Protein AF-A0A5U9VUK9-F1 (afdb_monomer_lite)

InterPro domains:
  IPR006680 Amidohydrolase-related [PF04909] (17-155)
  IPR032466 Metal-dependent hydrolase [SSF51556] (19-174)

Foldseek 3Di:
DAEAEDAEAAADPVGDHHALVNVVVVCVVVVHQAYEYAHPLLDDQVCRLVRQLVRCVVPCRHYQYAREAQLPDPCRVVSVVSCVVSPHQAYEYEQVSSVHALLPRPRNLVSVVVRLVVLHAYEYEAADPNSRAPVSCLVVCVVRLSHAYENPCCNPPPHNVVLVVSVVVHVRYD

Structure (mmCIF, N/CA/C/O backbone):
data_AF-A0A5U9VUK9-F1
#
_entry.id   AF-A0A5U9VUK9-F1
#
loop_
_atom_site.group_PDB
_atom_site.id
_atom_site.type_symbol
_atom_site.label_atom_id
_atom_site.label_alt_id
_atom_site.label_comp_id
_atom_site.label_asym_id
_atom_site.label_entity_id
_atom_site.label_seq_id
_atom_site.pdbx_PDB_ins_code
_atom_site.Cartn_x
_atom_site.Cartn_y
_atom_site.Cartn_z
_atom_site.occupancy
_atom_site.B_iso_or_equiv
_atom_site.auth_seq_id
_atom_site.auth_comp_id
_atom_site.auth_asym_id
_atom_site.auth_atom_id
_atom_site.pdbx_PDB_model_num
ATOM 1 N N . MET A 1 1 ? -20.878 -5.177 9.180 1.00 88.81 1 MET A N 1
ATOM 2 C CA . MET A 1 1 ? -19.501 -4.654 9.164 1.00 88.81 1 MET A CA 1
ATOM 3 C C . MET A 1 1 ? -19.091 -4.456 7.719 1.00 88.81 1 MET A C 1
ATOM 5 O O . MET A 1 1 ? -18.990 -5.424 6.977 1.00 88.81 1 MET A O 1
ATOM 9 N N . VAL A 1 2 ? -18.906 -3.202 7.354 1.00 96.94 2 VAL A N 1
ATOM 10 C CA . VAL A 1 2 ? -18.436 -2.643 6.098 1.00 96.94 2 VAL A CA 1
ATOM 11 C C . VAL A 1 2 ? -17.018 -2.127 6.331 1.00 96.94 2 VAL A C 1
ATOM 13 O O . VAL A 1 2 ? -16.732 -1.439 7.315 1.00 96.94 2 VAL A O 1
ATOM 16 N N . ILE A 1 3 ? -16.116 -2.492 5.424 1.00 97.75 3 ILE A N 1
ATOM 17 C CA . ILE A 1 3 ? -14.745 -1.989 5.404 1.00 97.75 3 ILE A CA 1
ATOM 18 C C . ILE A 1 3 ? -14.538 -1.300 4.063 1.00 97.75 3 ILE A C 1
ATOM 20 O O . ILE A 1 3 ? -14.651 -1.952 3.026 1.00 97.75 3 ILE A O 1
ATOM 24 N N . ASP A 1 4 ? -14.228 -0.009 4.086 1.00 97.81 4 ASP A N 1
ATOM 25 C CA . ASP A 1 4 ? -13.770 0.700 2.894 1.00 97.81 4 ASP A CA 1
ATOM 26 C C . ASP A 1 4 ? -12.280 0.410 2.691 1.00 97.81 4 ASP A C 1
ATOM 28 O O . ASP A 1 4 ? -11.472 0.645 3.587 1.00 97.81 4 ASP A O 1
ATOM 32 N N . PHE A 1 5 ? -11.899 -0.162 1.552 1.00 97.25 5 PHE A N 1
ATOM 33 C CA . PHE A 1 5 ? -10.517 -0.584 1.320 1.00 97.25 5 PHE A CA 1
ATOM 34 C C . PHE A 1 5 ? -9.647 0.504 0.665 1.00 97.25 5 PHE A C 1
ATOM 36 O O . PHE A 1 5 ? -8.433 0.337 0.568 1.00 97.25 5 PHE A O 1
ATOM 43 N N . ASN A 1 6 ? -10.233 1.604 0.185 1.00 96.00 6 ASN A N 1
ATOM 44 C CA . ASN A 1 6 ? -9.503 2.575 -0.626 1.00 96.00 6 ASN A CA 1
ATOM 45 C C . ASN A 1 6 ? -9.774 4.013 -0.179 1.00 96.00 6 ASN A C 1
ATOM 47 O O . ASN A 1 6 ? -10.455 4.774 -0.865 1.00 96.00 6 ASN A O 1
ATOM 51 N N . VAL A 1 7 ? -9.199 4.388 0.965 1.00 97.19 7 VAL A N 1
ATOM 52 C CA . VAL A 1 7 ? -9.309 5.741 1.514 1.00 97.19 7 VAL A CA 1
ATOM 53 C C . VAL A 1 7 ? -7.946 6.425 1.522 1.00 97.19 7 VAL A C 1
ATOM 55 O O . VAL A 1 7 ? -6.959 5.886 2.021 1.00 97.19 7 VAL A O 1
ATOM 58 N N . THR A 1 8 ? -7.891 7.650 1.003 1.00 96.00 8 THR A N 1
ATOM 59 C CA . THR A 1 8 ? -6.668 8.460 1.001 1.00 96.00 8 THR A CA 1
ATOM 60 C C . THR A 1 8 ? -6.701 9.510 2.109 1.00 96.00 8 THR A C 1
ATOM 62 O O . THR A 1 8 ? -7.644 10.296 2.201 1.00 96.00 8 THR A O 1
ATOM 65 N N . ILE A 1 9 ? -5.649 9.541 2.927 1.00 96.31 9 ILE A N 1
ATOM 66 C CA . ILE A 1 9 ? -5.411 10.535 3.982 1.00 96.31 9 ILE A CA 1
ATOM 67 C C . ILE A 1 9 ? -4.140 11.323 3.667 1.00 96.31 9 ILE A C 1
ATOM 69 O O . ILE A 1 9 ? -3.162 10.745 3.207 1.00 96.31 9 ILE A O 1
ATOM 73 N N . GLY A 1 10 ? -4.119 12.626 3.934 1.00 95.06 10 GLY A N 1
ATOM 74 C CA . GLY A 1 10 ? -2.902 13.423 3.814 1.00 95.06 10 GLY A CA 1
ATOM 75 C C . GLY A 1 10 ? -3.057 14.714 3.036 1.00 95.06 10 GLY A C 1
ATOM 76 O O . GLY A 1 10 ? -4.135 15.311 2.967 1.00 95.06 10 GLY A O 1
ATOM 77 N N . HIS A 1 11 ? -1.923 15.185 2.529 1.00 92.06 11 HIS A N 1
ATOM 78 C CA . HIS A 1 11 ? -1.798 16.465 1.849 1.00 92.06 11 HIS A CA 1
ATOM 79 C C . HIS A 1 11 ? -1.787 16.262 0.340 1.00 92.06 11 HIS A C 1
ATOM 81 O O . HIS A 1 11 ? -1.104 15.379 -0.172 1.00 92.06 11 HIS A O 1
ATOM 87 N N . PHE A 1 12 ? -2.536 17.100 -0.363 1.00 91.88 12 PHE A N 1
ATOM 88 C CA . PHE A 1 12 ? -2.643 17.062 -1.811 1.00 91.88 12 PHE A CA 1
ATOM 89 C C . PHE A 1 12 ? -1.968 18.298 -2.430 1.00 91.88 12 PHE A C 1
ATOM 91 O O . PHE A 1 12 ? -1.968 19.363 -1.796 1.00 91.88 12 PHE A O 1
ATOM 98 N N . PRO A 1 13 ? -1.421 18.199 -3.657 1.00 87.88 13 PRO A N 1
ATOM 99 C CA . PRO A 1 13 ? -0.724 19.298 -4.324 1.00 87.88 13 PRO A CA 1
ATOM 100 C C . PRO A 1 13 ? -1.589 20.551 -4.495 1.00 87.88 13 PRO A C 1
ATOM 102 O O . PRO A 1 13 ? -1.076 21.665 -4.470 1.00 87.88 13 PRO A O 1
ATOM 105 N N . GLU A 1 14 ? -2.910 20.390 -4.588 1.00 90.94 14 GLU A N 1
ATOM 106 C CA . GLU A 1 14 ? -3.874 21.486 -4.734 1.00 90.94 14 GLU A CA 1
ATOM 107 C C . GLU A 1 14 ? -4.161 22.211 -3.402 1.00 90.94 14 GLU A C 1
ATOM 109 O O . GLU A 1 14 ? -5.060 23.045 -3.316 1.00 90.94 14 GLU A O 1
ATOM 114 N N . GLY A 1 15 ? -3.428 21.881 -2.333 1.00 89.06 15 GLY A N 1
ATOM 115 C CA . GLY A 1 15 ? -3.540 22.503 -1.012 1.00 89.06 15 GLY A CA 1
ATOM 116 C C . GLY A 1 15 ? -4.602 21.882 -0.103 1.00 89.06 15 GLY A C 1
ATOM 117 O O . GLY A 1 15 ? -4.708 22.262 1.066 1.00 89.06 15 GLY A O 1
ATOM 118 N N . LYS A 1 16 ? -5.367 20.899 -0.595 1.00 92.44 16 LYS A N 1
ATOM 119 C CA . LYS A 1 16 ? -6.321 20.143 0.222 1.00 92.44 16 LYS A CA 1
ATOM 120 C C . LYS A 1 16 ? -5.570 19.298 1.254 1.00 92.44 16 LYS A C 1
ATOM 122 O O . LYS A 1 16 ? -4.585 18.637 0.935 1.00 92.44 16 LYS A O 1
ATOM 127 N N . LYS A 1 17 ? -6.061 19.292 2.492 1.00 94.19 17 LYS A N 1
ATOM 128 C CA . LYS A 1 17 ? -5.550 18.456 3.583 1.00 94.19 17 LYS A CA 1
ATOM 129 C C . LYS A 1 17 ? -6.704 17.659 4.168 1.00 94.19 17 LYS A C 1
ATOM 131 O O . LYS A 1 17 ? -7.750 18.235 4.449 1.00 94.19 17 LYS A O 1
ATOM 136 N N . ILE A 1 18 ? -6.516 16.354 4.304 1.00 95.62 18 ILE A N 1
ATOM 137 C CA . ILE A 1 18 ? -7.492 15.437 4.893 1.00 95.62 18 ILE A CA 1
ATOM 138 C C . ILE A 1 18 ? -6.805 14.742 6.061 1.00 95.62 18 ILE A C 1
ATOM 140 O O . ILE A 1 18 ? -5.810 14.046 5.851 1.00 95.62 18 ILE A O 1
ATOM 144 N N . GLY A 1 19 ? -7.331 14.933 7.270 1.00 96.12 19 GLY A N 1
ATOM 145 C CA . GLY A 1 19 ? -6.867 14.245 8.473 1.00 96.12 19 GLY A CA 1
ATOM 146 C C . GLY A 1 19 ? -7.775 13.085 8.875 1.00 96.12 19 GLY A C 1
ATOM 147 O O . GLY A 1 19 ? -8.842 12.854 8.298 1.00 96.12 19 GLY A O 1
ATOM 148 N N . HIS A 1 20 ? -7.375 12.361 9.919 1.00 96.38 20 HIS A N 1
ATOM 149 C CA . HIS A 1 20 ? -8.145 11.226 10.434 1.00 96.38 20 HIS A CA 1
ATOM 150 C C . HIS A 1 20 ? -9.556 11.619 10.905 1.00 96.38 20 HIS A C 1
ATOM 152 O O . HIS A 1 20 ? -10.494 10.844 10.734 1.00 96.38 20 HIS A O 1
ATOM 158 N N . GLU A 1 21 ? -9.740 12.819 11.467 1.00 97.19 21 GLU A N 1
ATOM 159 C CA . GLU A 1 21 ? -11.061 13.295 11.897 1.00 97.19 21 GLU A CA 1
ATOM 160 C C . GLU A 1 21 ? -12.032 13.481 10.726 1.00 97.19 21 GLU A C 1
ATOM 162 O O . GLU A 1 21 ? -13.220 13.185 10.865 1.00 97.19 21 GLU A O 1
ATOM 167 N N . ASP A 1 22 ? -11.544 13.952 9.576 1.00 97.00 22 ASP A N 1
ATOM 168 C CA . ASP A 1 22 ? -12.364 14.138 8.377 1.00 97.00 22 ASP A CA 1
ATOM 169 C C . ASP A 1 22 ? -12.853 12.787 7.850 1.00 97.00 22 ASP A C 1
ATOM 171 O O . ASP A 1 22 ? -14.038 12.617 7.556 1.00 97.00 22 ASP A O 1
ATOM 175 N N . ILE A 1 23 ? -11.952 11.802 7.815 1.00 97.50 23 ILE A N 1
ATOM 176 C CA . ILE A 1 23 ? -12.258 10.429 7.404 1.00 97.50 23 ILE A CA 1
ATOM 177 C C . ILE A 1 23 ? -13.278 9.799 8.351 1.00 97.50 23 ILE A C 1
ATOM 179 O O . ILE A 1 23 ? -14.285 9.269 7.888 1.00 97.50 23 ILE A O 1
ATOM 183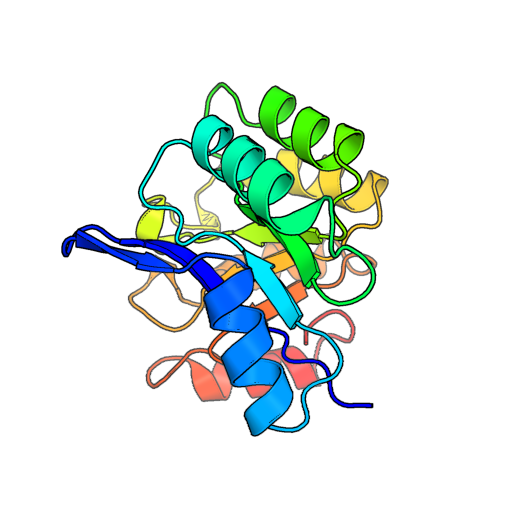 N N . LEU A 1 24 ? -13.079 9.907 9.667 1.00 98.06 24 LEU A N 1
ATOM 184 C CA . LEU A 1 24 ? -14.003 9.338 10.653 1.00 98.06 24 LEU A CA 1
ATOM 185 C C . LEU A 1 24 ? -15.405 9.954 10.553 1.00 98.06 24 LEU A C 1
ATOM 187 O O . LEU A 1 24 ? -16.389 9.221 10.589 1.00 98.06 24 LEU A O 1
ATOM 191 N N . LYS A 1 25 ? -15.513 11.274 10.343 1.00 98.06 25 LYS A N 1
ATOM 192 C CA . LYS A 1 25 ? -16.809 11.944 10.129 1.00 98.06 25 LYS A CA 1
ATOM 193 C C . LYS A 1 25 ? -17.533 11.416 8.888 1.00 98.06 25 LYS A C 1
ATOM 195 O O . LYS A 1 25 ? -18.754 11.268 8.916 1.00 98.06 25 LYS A O 1
ATOM 200 N N . ILE A 1 26 ? -16.808 11.157 7.798 1.00 97.25 26 ILE A N 1
ATOM 201 C CA . ILE A 1 26 ? -17.381 10.578 6.574 1.00 97.25 26 ILE A CA 1
ATOM 202 C C . ILE A 1 26 ? -17.805 9.128 6.827 1.00 97.25 26 ILE A C 1
ATOM 204 O O . ILE A 1 26 ? -18.930 8.763 6.491 1.00 97.25 26 ILE A O 1
ATOM 208 N N . MET A 1 27 ? -16.948 8.333 7.472 1.00 98.06 27 MET A N 1
ATOM 209 C CA . MET A 1 27 ? -17.235 6.944 7.830 1.00 98.06 27 MET A CA 1
ATOM 210 C C . MET A 1 27 ? -18.498 6.823 8.689 1.00 98.06 27 MET A C 1
ATOM 212 O O . MET A 1 27 ? -19.359 6.003 8.386 1.00 98.06 27 MET A O 1
ATOM 216 N N . ASP A 1 28 ? -18.646 7.667 9.714 1.00 98.19 28 ASP A N 1
ATOM 217 C CA . ASP A 1 28 ? -19.815 7.665 10.603 1.00 98.19 28 ASP A CA 1
ATOM 218 C C . ASP A 1 28 ? -21.109 7.984 9.844 1.00 98.19 28 ASP A C 1
ATOM 220 O O . ASP A 1 28 ? -22.133 7.336 10.056 1.00 98.19 28 ASP A O 1
ATOM 224 N N . ARG A 1 29 ? -21.064 8.946 8.914 1.00 98.06 29 ARG A N 1
ATOM 225 C CA . ARG A 1 29 ? -22.218 9.305 8.070 1.00 98.06 29 ARG A CA 1
ATOM 226 C C . ARG A 1 29 ? -22.581 8.214 7.065 1.00 98.06 29 ARG A C 1
ATOM 228 O O . ARG A 1 29 ? -23.753 8.069 6.737 1.00 98.06 29 ARG A O 1
ATOM 235 N N . ALA A 1 30 ? -21.587 7.485 6.563 1.00 97.62 30 ALA A N 1
ATOM 236 C CA . ALA A 1 30 ? -21.759 6.438 5.561 1.00 97.62 30 ALA A CA 1
ATOM 237 C C . ALA A 1 30 ? -22.025 5.044 6.164 1.00 97.62 30 ALA A C 1
ATOM 239 O O . ALA A 1 30 ? -22.281 4.104 5.416 1.00 97.62 30 ALA A O 1
ATOM 240 N N . GLY A 1 31 ? -21.956 4.890 7.492 1.00 97.56 31 GLY A N 1
ATOM 241 C CA . GLY A 1 31 ? -22.089 3.588 8.152 1.00 97.56 31 GLY A CA 1
ATOM 242 C C . GLY A 1 31 ? -20.900 2.651 7.901 1.00 97.56 31 GLY A C 1
ATOM 243 O O . GLY A 1 31 ? -21.084 1.442 7.802 1.00 97.56 31 GLY A O 1
ATOM 244 N N . ILE A 1 32 ? -19.688 3.200 7.766 1.00 98.44 32 ILE A N 1
ATOM 245 C CA . ILE A 1 32 ? -18.446 2.445 7.546 1.00 98.44 32 ILE A CA 1
ATOM 246 C C . ILE A 1 32 ? -17.744 2.231 8.891 1.00 98.44 32 ILE A C 1
ATOM 248 O O . ILE A 1 32 ? -17.326 3.183 9.560 1.00 98.44 32 ILE A O 1
ATOM 252 N N . GLU A 1 33 ? -17.561 0.977 9.303 1.00 98.44 33 GLU A N 1
ATOM 253 C CA . GLU A 1 33 ? -16.910 0.687 10.582 1.00 98.44 33 GLU A CA 1
ATOM 254 C C . GLU A 1 33 ? -15.389 0.842 10.513 1.00 98.44 33 GLU A C 1
ATOM 256 O O . GLU A 1 33 ? -14.791 1.372 11.457 1.00 98.44 33 GLU A O 1
ATOM 261 N N . LYS A 1 34 ? -14.761 0.406 9.410 1.00 98.56 34 LYS A N 1
ATOM 262 C CA . LYS A 1 34 ? -13.303 0.486 9.225 1.00 98.56 34 LYS A CA 1
ATOM 263 C C . LYS A 1 34 ? -12.907 0.964 7.836 1.00 98.56 34 LYS A C 1
ATOM 265 O O . LYS A 1 34 ? -13.613 0.708 6.869 1.00 98.56 34 LYS A O 1
ATOM 270 N N . ALA A 1 35 ? -11.746 1.595 7.744 1.00 98.50 35 ALA A N 1
ATOM 271 C CA . ALA A 1 35 ? -11.158 2.021 6.485 1.00 98.50 35 ALA A CA 1
ATOM 272 C C . ALA A 1 35 ? -9.698 1.574 6.390 1.00 98.50 35 ALA A C 1
ATOM 274 O O . ALA A 1 35 ? -8.931 1.758 7.336 1.00 98.50 35 ALA A O 1
ATOM 275 N N . VAL A 1 36 ? -9.303 1.015 5.250 1.00 98.50 36 VAL A N 1
ATOM 276 C CA . VAL A 1 36 ? -7.897 0.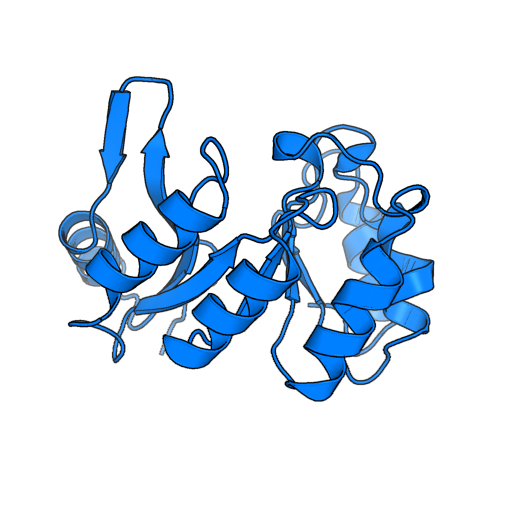891 4.870 1.00 98.50 36 VAL A CA 1
ATOM 277 C C . VAL A 1 36 ? -7.454 2.230 4.309 1.00 98.50 36 VAL A C 1
ATOM 279 O O . VAL A 1 36 ? -8.032 2.736 3.348 1.00 98.50 36 VAL A O 1
ATOM 282 N N . VAL A 1 37 ? -6.450 2.811 4.957 1.00 98.25 37 VAL A N 1
ATOM 283 C CA . VAL A 1 37 ? -5.971 4.159 4.664 1.00 98.25 37 VAL A CA 1
ATOM 284 C C . VAL A 1 37 ? -4.536 4.121 4.173 1.00 98.25 37 VAL A C 1
ATOM 286 O O . VAL A 1 37 ? -3.678 3.473 4.774 1.00 98.25 37 VAL A O 1
ATOM 289 N N . SER A 1 38 ? -4.269 4.851 3.101 1.00 97.75 38 SER A N 1
ATOM 290 C CA . SER A 1 38 ? -2.921 5.135 2.620 1.00 97.75 38 SER A CA 1
ATOM 291 C C . SER A 1 38 ? -2.790 6.616 2.313 1.00 97.75 38 SER A C 1
ATOM 293 O O . SER A 1 38 ? -3.782 7.341 2.214 1.00 97.75 38 SER A O 1
ATOM 295 N N . THR A 1 39 ? -1.563 7.074 2.142 1.00 96.75 39 THR A N 1
ATOM 296 C CA . THR A 1 39 ? -1.311 8.445 1.713 1.00 96.75 39 THR A CA 1
ATOM 297 C C . THR A 1 39 ? -1.288 8.557 0.185 1.00 96.75 39 THR A C 1
ATOM 299 O O . THR A 1 39 ? -1.320 7.517 -0.488 1.00 96.75 39 THR A O 1
ATOM 302 N N . PRO A 1 40 ? -1.319 9.773 -0.398 1.00 92.44 40 PRO A N 1
ATOM 303 C CA . PRO A 1 40 ? -1.438 9.910 -1.845 1.00 92.44 40 PRO A CA 1
ATOM 304 C C . PRO A 1 40 ? -0.138 9.609 -2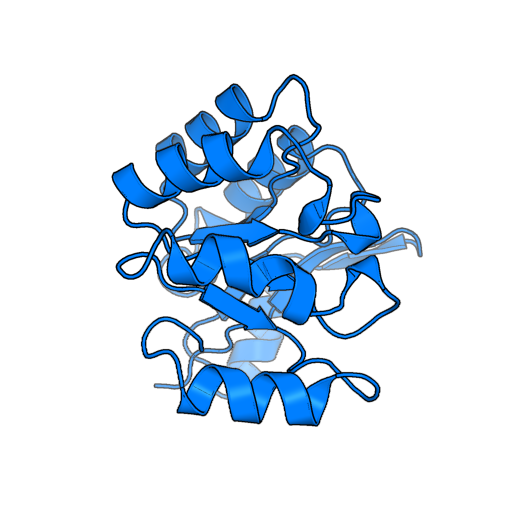.606 1.00 92.44 40 PRO A C 1
ATOM 306 O O . PRO A 1 40 ? -0.199 9.338 -3.804 1.00 92.44 40 PRO A O 1
ATOM 309 N N . GLY A 1 41 ? 1.022 9.613 -1.939 1.00 90.62 41 GLY A N 1
ATOM 310 C CA . GLY A 1 41 ? 2.290 9.257 -2.581 1.00 90.62 41 GLY A CA 1
ATOM 311 C C . GLY A 1 41 ? 2.905 10.365 -3.422 1.00 90.62 41 GLY A C 1
ATOM 312 O O . GLY A 1 41 ? 3.564 10.083 -4.420 1.00 90.62 41 GLY A O 1
ATOM 313 N N . PHE A 1 42 ? 2.648 11.620 -3.056 1.00 88.75 42 PHE A N 1
ATOM 314 C CA . PHE A 1 42 ? 3.209 12.782 -3.751 1.00 88.75 42 PHE A CA 1
ATOM 315 C C . PHE A 1 42 ? 4.506 13.276 -3.113 1.00 88.75 42 PHE A C 1
ATOM 317 O O . PHE A 1 42 ? 5.271 13.994 -3.757 1.00 88.75 42 PHE A O 1
ATOM 324 N N . TYR A 1 43 ? 4.750 12.901 -1.860 1.00 88.69 43 TYR A N 1
ATOM 325 C CA . TYR A 1 43 ? 5.953 13.257 -1.123 1.00 88.69 43 TYR A CA 1
ATOM 326 C C . TYR A 1 43 ? 6.876 12.052 -0.990 1.00 88.69 43 TYR A C 1
ATOM 328 O O . TYR A 1 43 ? 6.638 10.980 -1.547 1.00 88.69 43 TYR A O 1
ATOM 336 N N . SER A 1 44 ? 7.978 12.233 -0.272 1.00 88.56 44 SER A N 1
ATOM 337 C CA . SER A 1 44 ? 8.894 11.129 -0.048 1.00 88.56 44 SER A CA 1
ATOM 338 C C . SER A 1 44 ? 8.253 10.060 0.846 1.00 88.56 44 SER A C 1
ATOM 340 O O . SER A 1 44 ? 7.614 10.367 1.850 1.00 88.56 44 SER A O 1
ATOM 342 N N . ASP A 1 45 ? 8.472 8.786 0.521 1.00 86.56 45 ASP A N 1
ATOM 343 C CA . ASP A 1 45 ? 7.891 7.646 1.241 1.00 86.56 45 ASP A CA 1
ATOM 344 C C . ASP A 1 45 ? 8.064 7.715 2.769 1.00 86.56 45 ASP A C 1
ATOM 346 O O . ASP A 1 45 ? 7.195 7.281 3.516 1.00 86.56 45 ASP A O 1
ATOM 350 N N . HIS A 1 46 ? 9.201 8.229 3.250 1.00 91.44 46 HIS A N 1
ATOM 351 C CA . HIS A 1 46 ? 9.489 8.290 4.681 1.00 91.44 46 HIS A CA 1
ATOM 352 C C . HIS A 1 46 ? 8.612 9.328 5.396 1.00 91.44 46 HIS A C 1
ATOM 354 O O . HIS A 1 46 ? 8.104 9.046 6.480 1.00 91.44 46 HIS A O 1
ATOM 360 N N . GLU A 1 47 ? 8.383 10.489 4.773 1.00 93.69 47 GLU A N 1
ATOM 361 C CA . GLU A 1 47 ? 7.455 11.511 5.270 1.00 93.69 47 GLU A CA 1
ATOM 362 C C . GLU A 1 47 ? 6.018 10.989 5.243 1.00 93.69 47 GLU A C 1
ATOM 364 O O . GLU A 1 47 ? 5.274 11.160 6.206 1.00 93.69 47 GLU A O 1
ATOM 369 N N . GLU A 1 48 ? 5.651 10.298 4.164 1.00 95.19 48 GLU A N 1
ATOM 370 C CA . GLU A 1 48 ? 4.332 9.699 3.964 1.00 95.19 48 GLU A CA 1
ATOM 371 C C . GLU A 1 48 ? 4.030 8.609 5.014 1.00 95.19 48 GLU A C 1
ATOM 373 O O . GLU A 1 48 ? 2.963 8.599 5.635 1.00 95.19 48 GLU A O 1
ATOM 378 N N . VAL A 1 49 ? 4.984 7.708 5.276 1.00 96.94 49 VAL A N 1
ATOM 379 C CA . VAL A 1 49 ? 4.854 6.641 6.284 1.00 96.94 49 VAL A CA 1
ATOM 380 C C . VAL A 1 49 ? 4.768 7.215 7.700 1.00 96.94 49 VAL A C 1
ATOM 382 O O . VAL A 1 49 ? 3.902 6.793 8.474 1.00 96.94 49 VAL A O 1
ATOM 385 N N . ASP A 1 50 ? 5.620 8.184 8.044 1.00 97.06 50 ASP A N 1
ATOM 386 C CA . ASP A 1 50 ? 5.615 8.813 9.369 1.00 97.06 50 ASP A CA 1
ATOM 387 C C . ASP A 1 50 ? 4.315 9.595 9.602 1.00 97.06 50 ASP A C 1
ATOM 389 O O . ASP A 1 50 ? 3.691 9.469 10.661 1.00 97.06 50 ASP A O 1
ATOM 393 N N . PHE A 1 51 ? 3.864 10.351 8.598 1.00 97.31 51 PHE A N 1
ATOM 394 C CA . PHE A 1 51 ? 2.588 11.059 8.630 1.00 97.31 51 PHE A CA 1
ATOM 395 C C . PHE A 1 51 ? 1.419 10.094 8.859 1.00 97.31 51 PHE A C 1
ATOM 397 O O . PHE A 1 51 ? 0.627 10.286 9.786 1.00 97.31 51 PHE A O 1
ATOM 404 N N . LEU A 1 52 ? 1.341 9.014 8.074 1.00 98.00 52 LEU A N 1
ATOM 405 C CA . LEU A 1 52 ? 0.270 8.027 8.196 1.00 98.00 52 LEU A CA 1
ATOM 406 C C . LEU A 1 52 ? 0.232 7.397 9.589 1.00 98.00 52 LEU A C 1
ATOM 408 O O . LEU A 1 52 ? -0.844 7.189 10.153 1.00 98.00 52 LEU A O 1
ATOM 412 N N . TYR A 1 53 ? 1.397 7.107 10.169 1.00 98.25 53 TYR A N 1
ATOM 413 C CA . TYR A 1 53 ? 1.482 6.582 11.526 1.00 98.25 53 TYR A CA 1
ATOM 414 C C . TYR A 1 53 ? 0.940 7.581 12.550 1.00 98.25 53 TYR A C 1
ATOM 416 O O . TYR A 1 53 ? 0.138 7.211 13.411 1.00 98.25 53 TYR A O 1
ATOM 424 N N . LEU A 1 54 ? 1.331 8.854 12.455 1.00 97.81 54 LEU A N 1
ATOM 425 C CA . LEU A 1 54 ? 0.858 9.891 13.371 1.00 97.81 54 LEU A CA 1
ATOM 426 C C . LEU A 1 54 ? -0.662 10.076 13.312 1.00 97.81 54 LEU A C 1
ATOM 428 O O . LEU A 1 54 ? -1.283 10.179 14.375 1.00 97.81 54 LEU A O 1
ATOM 432 N N . GLU A 1 55 ? -1.248 10.047 12.115 1.00 97.62 55 GLU A N 1
ATOM 433 C CA . GLU A 1 55 ? -2.692 10.192 11.914 1.00 97.62 55 GLU A CA 1
ATOM 434 C C . GLU A 1 55 ? -3.495 8.971 12.388 1.00 97.62 55 GLU A C 1
ATOM 436 O O . GLU A 1 55 ? -4.617 9.104 12.875 1.00 97.62 55 GLU A O 1
ATOM 441 N N . THR A 1 56 ? -2.933 7.765 12.285 1.00 98.06 56 THR A N 1
ATOM 442 C CA . THR A 1 56 ? -3.689 6.523 12.528 1.00 98.06 56 THR A CA 1
ATOM 443 C C . THR A 1 56 ? -3.458 5.901 13.901 1.00 98.06 56 THR A C 1
ATOM 445 O O . THR A 1 56 ? -4.347 5.212 14.404 1.00 98.06 56 THR A O 1
ATOM 448 N N . LYS A 1 57 ? -2.327 6.169 14.573 1.00 97.31 57 LYS A N 1
ATOM 449 C CA . LYS A 1 57 ? -1.923 5.474 15.818 1.00 97.31 57 LYS A CA 1
ATOM 450 C C . LYS A 1 57 ? -2.953 5.505 16.953 1.00 97.31 57 LYS A C 1
ATOM 452 O O . LYS A 1 57 ? -2.974 4.601 17.780 1.00 97.31 57 LYS A O 1
ATOM 457 N N . LYS A 1 58 ? -3.812 6.531 17.017 1.00 95.56 58 LYS A N 1
ATOM 458 C CA . LYS A 1 58 ? -4.861 6.665 18.051 1.00 95.56 58 LYS A CA 1
ATOM 459 C C . LYS A 1 58 ? -6.188 5.994 17.680 1.00 95.56 58 LYS A C 1
ATOM 461 O O . LYS A 1 58 ? -7.123 6.037 18.481 1.00 95.56 58 LYS A O 1
ATOM 466 N N . ARG A 1 59 ? -6.305 5.469 16.460 1.00 96.88 59 ARG A N 1
ATOM 467 C CA . ARG A 1 59 ? -7.552 4.979 15.860 1.00 96.88 59 ARG A CA 1
ATOM 468 C C . ARG A 1 59 ? -7.340 3.697 15.053 1.00 96.88 59 ARG A C 1
ATOM 470 O O . ARG A 1 59 ? -8.063 3.456 14.095 1.00 96.88 59 ARG A O 1
ATOM 477 N N . LEU A 1 60 ? -6.362 2.867 15.428 1.00 96.94 60 LEU A N 1
ATOM 478 C CA . LEU A 1 60 ? -6.055 1.598 14.743 1.00 96.94 60 LEU A CA 1
ATOM 479 C C . LEU A 1 60 ? -7.191 0.559 14.820 1.00 96.94 60 LEU A C 1
ATOM 481 O O . LEU A 1 60 ? -7.176 -0.445 14.110 1.00 96.94 60 LEU A O 1
ATOM 485 N N . ASP A 1 61 ? -8.183 0.789 15.678 1.00 97.19 61 ASP A N 1
ATOM 486 C CA . ASP A 1 61 ? -9.431 0.033 15.749 1.00 97.19 61 ASP A CA 1
ATOM 487 C C . ASP A 1 61 ? -10.337 0.268 14.525 1.00 97.19 61 ASP A C 1
ATOM 489 O O . ASP A 1 61 ? -11.049 -0.655 14.108 1.00 97.19 61 ASP A O 1
ATOM 493 N N . ARG A 1 62 ? -10.257 1.465 13.920 1.00 98.00 62 ARG A N 1
ATOM 494 C CA . ARG A 1 62 ? -11.063 1.895 12.762 1.00 98.00 62 ARG A CA 1
ATOM 495 C C . ARG A 1 62 ? -10.250 2.177 11.500 1.00 98.00 62 ARG A C 1
ATOM 497 O O . ARG A 1 62 ? -10.740 1.931 10.405 1.00 98.00 62 ARG A O 1
ATOM 504 N N . LEU A 1 63 ? -9.027 2.677 11.630 1.00 98.56 63 LEU A N 1
ATOM 505 C CA . LEU A 1 63 ? -8.142 3.038 10.525 1.00 98.56 63 LEU A CA 1
ATOM 506 C C . LEU A 1 63 ? -7.027 2.002 10.400 1.00 98.56 63 LEU A C 1
ATOM 508 O O . LEU A 1 63 ? -6.253 1.782 11.329 1.00 98.56 63 LEU A O 1
ATOM 512 N N . ILE A 1 64 ? -6.950 1.360 9.242 1.00 98.62 64 ILE A N 1
ATOM 513 C CA . ILE A 1 64 ? -6.029 0.267 8.945 1.00 98.62 64 ILE A CA 1
ATOM 514 C C . ILE A 1 64 ? -4.945 0.812 8.002 1.00 98.62 64 ILE A C 1
ATOM 516 O O . ILE A 1 64 ? -5.182 0.891 6.797 1.00 98.62 64 ILE A O 1
ATOM 520 N N . PRO A 1 65 ? -3.763 1.210 8.506 1.00 98.50 65 PRO A N 1
ATOM 521 C CA . PRO A 1 65 ? -2.755 1.855 7.674 1.00 98.50 65 PRO A CA 1
ATOM 522 C C . PRO A 1 65 ? -2.072 0.874 6.718 1.00 98.50 65 PRO A C 1
ATOM 524 O O . PRO A 1 65 ? -1.602 -0.200 7.124 1.00 98.50 65 PRO A O 1
ATOM 527 N N . PHE A 1 66 ? -2.001 1.279 5.451 1.00 98.62 66 PHE A N 1
ATOM 528 C CA . PHE A 1 66 ? -1.190 0.685 4.394 1.00 98.62 66 PHE A CA 1
ATOM 529 C C . PHE A 1 66 ? -0.118 1.694 3.983 1.00 98.62 66 PHE A C 1
ATOM 531 O O . PHE A 1 66 ? -0.424 2.770 3.471 1.00 98.62 66 PHE A O 1
ATOM 538 N N . GLY A 1 67 ? 1.145 1.348 4.228 1.00 97.94 67 GLY A N 1
ATOM 539 C CA . GLY A 1 67 ? 2.263 2.247 3.956 1.00 97.94 67 GLY A CA 1
ATOM 540 C C . GLY A 1 67 ? 2.583 2.279 2.473 1.00 97.94 67 GLY A C 1
ATOM 541 O O . GLY A 1 67 ? 2.726 1.218 1.858 1.00 97.94 67 GLY A O 1
ATOM 542 N N . ILE A 1 68 ? 2.700 3.477 1.905 1.00 96.56 68 ILE A N 1
ATOM 543 C CA . ILE A 1 68 ? 3.145 3.617 0.526 1.00 96.56 68 ILE A CA 1
ATOM 544 C C . ILE A 1 68 ? 4.645 3.327 0.429 1.00 96.56 68 ILE A C 1
ATOM 546 O O . ILE A 1 68 ? 5.416 3.687 1.319 1.00 96.56 68 ILE A O 1
ATOM 550 N N . LEU A 1 69 ? 5.050 2.634 -0.632 1.00 97.31 69 LEU A N 1
ATOM 551 C CA . LEU A 1 69 ? 6.439 2.250 -0.844 1.00 97.31 69 LEU A CA 1
ATOM 552 C C . LEU A 1 69 ? 6.846 2.460 -2.305 1.00 97.31 69 LEU A C 1
ATOM 554 O O . LEU A 1 69 ? 6.124 2.091 -3.233 1.00 97.31 69 LEU A O 1
ATOM 558 N N . ASN A 1 70 ? 8.027 3.025 -2.518 1.00 96.31 70 ASN A N 1
ATOM 559 C CA . ASN A 1 70 ? 8.645 3.213 -3.818 1.00 96.31 70 ASN A CA 1
ATOM 560 C C . ASN A 1 70 ? 9.841 2.260 -3.972 1.00 96.31 70 ASN A C 1
ATOM 562 O O . ASN A 1 70 ? 10.894 2.488 -3.370 1.00 96.31 70 ASN A O 1
ATOM 566 N N . PRO A 1 71 ? 9.741 1.223 -4.824 1.00 96.06 71 PRO A N 1
ATOM 567 C CA . PRO A 1 71 ? 10.832 0.276 -5.053 1.00 96.06 71 PRO A CA 1
ATOM 568 C C . PRO A 1 71 ? 12.120 0.918 -5.587 1.00 96.06 71 PRO A C 1
ATOM 570 O O . PRO A 1 71 ? 13.200 0.355 -5.422 1.00 96.06 71 PRO A O 1
ATOM 573 N N . LYS A 1 72 ? 12.026 2.091 -6.227 1.00 94.44 72 LYS A N 1
ATOM 574 C CA . LYS A 1 72 ? 13.190 2.831 -6.737 1.00 94.44 72 LYS A CA 1
ATOM 575 C C . LYS A 1 72 ? 13.906 3.646 -5.663 1.00 94.44 72 LYS A C 1
ATOM 577 O O . LYS A 1 72 ? 14.999 4.146 -5.917 1.00 94.44 72 LYS A O 1
ATOM 582 N N . SER A 1 73 ? 13.289 3.836 -4.499 1.00 94.44 73 SER A N 1
ATOM 583 C CA . SER A 1 73 ? 13.876 4.629 -3.426 1.00 94.44 73 SER A CA 1
ATOM 584 C C . SER A 1 73 ? 15.131 3.947 -2.885 1.00 94.44 73 SER A C 1
ATOM 586 O O . SER A 1 73 ? 15.124 2.756 -2.567 1.00 94.44 73 SER A O 1
ATOM 588 N N . SER A 1 74 ? 16.205 4.715 -2.694 1.00 94.12 74 SER A N 1
ATOM 589 C CA . SER A 1 74 ? 17.385 4.247 -1.954 1.00 94.12 74 SER A CA 1
ATOM 590 C C . SER A 1 74 ? 17.056 3.901 -0.496 1.00 94.12 74 SER A C 1
ATOM 592 O O . SER A 1 74 ? 17.782 3.137 0.130 1.00 94.12 74 SER A O 1
ATOM 594 N N . GLN A 1 75 ? 15.933 4.411 0.020 1.00 95.25 75 GLN A N 1
ATOM 595 C CA . GLN A 1 75 ? 15.429 4.192 1.375 1.00 95.25 75 GLN A CA 1
ATOM 596 C C . GLN A 1 75 ? 14.335 3.111 1.444 1.00 95.25 75 GLN A C 1
ATOM 598 O O . GLN A 1 75 ? 13.653 2.984 2.455 1.00 95.25 75 GLN A O 1
ATOM 603 N N . VAL A 1 76 ? 14.127 2.321 0.384 1.00 96.56 76 VAL A N 1
ATOM 604 C CA . VAL A 1 76 ? 13.036 1.330 0.343 1.00 96.56 76 VAL A CA 1
ATOM 605 C C . VAL A 1 76 ? 13.081 0.339 1.515 1.00 96.56 76 VAL A C 1
ATOM 607 O O . VAL A 1 76 ? 12.049 0.034 2.107 1.00 96.56 76 VAL A O 1
ATOM 610 N N . GLU A 1 77 ? 14.269 -0.121 1.905 1.00 96.31 77 GLU A N 1
ATOM 611 C CA . GLU A 1 77 ? 14.435 -1.068 3.011 1.00 96.31 77 GLU A CA 1
ATOM 612 C C . GLU A 1 77 ? 14.135 -0.419 4.369 1.00 96.31 77 GLU A C 1
ATOM 614 O O . GLU A 1 77 ? 13.409 -0.987 5.188 1.00 96.31 77 GLU A O 1
ATOM 619 N N . SER A 1 78 ? 14.623 0.806 4.598 1.00 97.00 78 SER A N 1
ATOM 620 C CA . SER A 1 78 ? 14.349 1.536 5.838 1.00 97.00 78 SER A CA 1
ATOM 621 C C . SER A 1 78 ? 12.869 1.902 5.962 1.00 97.00 78 SER A C 1
ATOM 623 O O . SER A 1 78 ? 12.307 1.786 7.051 1.00 97.00 78 SER A O 1
ATOM 625 N N . ASN A 1 79 ? 12.207 2.257 4.859 1.00 97.12 79 ASN A N 1
ATOM 626 C CA . ASN A 1 79 ? 10.767 2.517 4.835 1.00 97.12 79 ASN A CA 1
ATOM 627 C C . ASN A 1 79 ? 9.954 1.245 5.081 1.00 97.12 79 ASN A C 1
ATOM 629 O O . ASN A 1 79 ? 9.017 1.267 5.877 1.00 97.12 79 ASN A O 1
ATOM 633 N N . LEU A 1 80 ? 10.341 0.112 4.486 1.00 97.62 80 LEU A N 1
ATOM 634 C CA . LEU A 1 80 ? 9.699 -1.172 4.770 1.00 97.62 80 LEU A CA 1
ATOM 635 C C . LEU A 1 80 ? 9.853 -1.565 6.249 1.00 97.62 80 LEU A C 1
ATOM 637 O O . LEU A 1 80 ? 8.893 -2.033 6.868 1.00 97.62 80 LEU A O 1
ATOM 641 N N . ARG A 1 81 ? 11.027 -1.319 6.845 1.00 97.56 81 ARG A N 1
ATOM 642 C CA . ARG A 1 81 ? 11.256 -1.519 8.282 1.00 97.56 81 ARG A CA 1
ATOM 643 C C . ARG A 1 81 ? 10.361 -0.614 9.130 1.00 97.56 81 ARG A C 1
ATOM 645 O O . ARG A 1 81 ? 9.713 -1.118 10.039 1.00 97.56 81 ARG A O 1
ATOM 652 N N . ARG A 1 82 ? 10.233 0.674 8.790 1.00 97.56 82 ARG A N 1
ATOM 653 C CA . ARG A 1 82 ? 9.308 1.607 9.467 1.00 97.56 82 ARG A CA 1
ATOM 654 C C . ARG A 1 82 ? 7.856 1.134 9.405 1.00 97.56 82 ARG A C 1
ATOM 656 O O . ARG A 1 82 ? 7.189 1.095 10.431 1.00 97.56 82 ARG A O 1
ATOM 663 N N . ILE A 1 83 ? 7.385 0.706 8.231 1.00 97.88 83 ILE A N 1
ATOM 664 C CA . ILE A 1 83 ? 6.042 0.126 8.043 1.00 97.88 83 ILE A CA 1
ATOM 665 C C . ILE A 1 83 ? 5.824 -1.061 8.999 1.00 97.88 83 ILE A C 1
ATOM 667 O O . ILE A 1 83 ? 4.740 -1.217 9.570 1.00 97.88 83 ILE A O 1
ATOM 671 N N . CYS A 1 84 ? 6.847 -1.894 9.206 1.00 97.31 84 CYS A N 1
ATOM 672 C CA . CYS A 1 84 ? 6.788 -3.004 10.155 1.00 97.31 84 CYS A CA 1
ATOM 673 C C . CYS A 1 84 ? 6.777 -2.534 11.612 1.00 97.31 84 CYS A C 1
ATOM 675 O O . CYS A 1 84 ? 5.902 -2.965 12.364 1.00 97.31 84 CYS A O 1
ATOM 677 N N . ASP A 1 85 ? 7.694 -1.640 11.985 1.00 97.88 85 ASP A N 1
ATOM 678 C CA . ASP A 1 85 ? 7.837 -1.102 13.343 1.00 97.88 85 ASP A CA 1
ATOM 679 C C . ASP A 1 85 ? 6.562 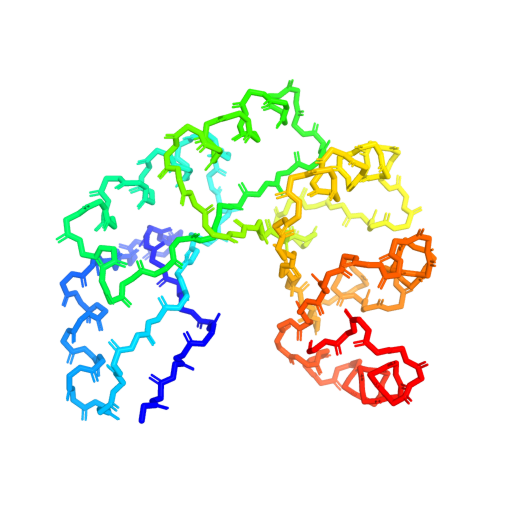-0.361 13.794 1.00 97.88 85 ASP A C 1
ATOM 681 O O . ASP A 1 85 ? 6.137 -0.478 14.942 1.00 97.88 85 ASP A O 1
ATOM 685 N N . TYR A 1 86 ? 5.889 0.338 12.874 1.00 98.06 86 TYR A N 1
ATOM 686 C CA . TYR A 1 86 ? 4.606 1.012 13.111 1.00 98.06 86 TYR A CA 1
ATOM 687 C C . TYR A 1 86 ? 3.391 0.077 13.076 1.00 98.06 86 TYR A C 1
ATOM 689 O O . TYR A 1 86 ? 2.265 0.506 13.331 1.00 98.06 86 TYR A O 1
ATOM 697 N N . GLY A 1 87 ? 3.588 -1.210 12.780 1.00 97.50 87 GLY A N 1
ATOM 698 C CA . GLY A 1 87 ? 2.528 -2.215 12.823 1.00 97.50 87 GLY A CA 1
ATOM 699 C C . GLY A 1 87 ? 1.506 -2.114 11.687 1.00 97.50 87 GLY A C 1
ATOM 700 O O . GLY A 1 87 ? 0.395 -2.641 11.826 1.00 97.50 87 GLY A O 1
ATOM 701 N N . PHE A 1 88 ? 1.861 -1.479 10.565 1.00 98.38 88 PHE A N 1
ATOM 702 C CA . PHE A 1 88 ? 0.968 -1.318 9.415 1.00 98.38 88 PHE A CA 1
ATOM 703 C C . PHE A 1 88 ? 0.524 -2.670 8.861 1.00 98.38 88 PHE A C 1
ATOM 705 O O . PHE A 1 88 ? 1.251 -3.668 8.930 1.00 98.38 88 PHE A O 1
ATOM 712 N N . LYS A 1 89 ? -0.700 -2.736 8.332 1.00 98.19 89 LYS A N 1
ATOM 713 C CA . LYS A 1 89 ? -1.318 -4.013 7.943 1.00 98.19 89 LYS A CA 1
ATOM 714 C C . LYS A 1 89 ? -1.045 -4.414 6.501 1.00 98.19 89 LYS A C 1
ATOM 716 O O . LYS A 1 89 ? -1.236 -5.583 6.189 1.00 98.19 89 LYS A O 1
ATOM 721 N N . GLY A 1 90 ? -0.542 -3.508 5.671 1.00 98.19 90 GLY A N 1
ATOM 722 C CA . GLY A 1 90 ? -0.201 -3.795 4.284 1.00 98.19 90 GLY A CA 1
ATOM 723 C C . GLY A 1 90 ? 0.716 -2.748 3.670 1.00 98.19 90 GLY A C 1
ATOM 724 O O . GLY A 1 90 ? 1.096 -1.771 4.323 1.00 98.19 90 GLY A O 1
ATOM 725 N N . ILE A 1 91 ? 1.079 -2.994 2.416 1.00 98.38 91 ILE A N 1
ATOM 726 C CA . ILE A 1 91 ? 1.899 -2.104 1.596 1.00 98.38 91 ILE A CA 1
ATOM 727 C C . ILE A 1 91 ? 1.046 -1.606 0.429 1.00 98.38 91 ILE A C 1
ATOM 729 O O . ILE A 1 91 ? 0.202 -2.342 -0.096 1.00 98.38 91 ILE A O 1
ATOM 733 N N . ARG A 1 92 ? 1.266 -0.362 0.007 1.00 97.94 92 ARG A N 1
ATOM 734 C CA . ARG A 1 92 ? 0.706 0.175 -1.228 1.00 97.94 92 ARG A CA 1
ATOM 735 C C . ARG A 1 92 ? 1.789 0.583 -2.217 1.00 97.94 92 ARG A C 1
ATOM 737 O O . ARG A 1 92 ? 2.748 1.260 -1.857 1.00 97.94 92 ARG A O 1
ATOM 744 N N . PHE A 1 93 ? 1.588 0.201 -3.472 1.00 97.25 93 PHE A N 1
ATOM 745 C CA . PHE A 1 93 ? 2.377 0.659 -4.604 1.00 97.25 93 PHE A CA 1
ATOM 746 C C . PHE A 1 93 ? 1.550 1.572 -5.501 1.00 97.25 93 PHE A C 1
ATOM 748 O O . PHE A 1 93 ? 0.433 1.226 -5.890 1.00 97.25 93 PHE A O 1
ATOM 755 N N . ASP A 1 94 ? 2.148 2.697 -5.882 1.00 95.06 94 ASP A N 1
ATOM 756 C CA . ASP A 1 94 ? 1.611 3.601 -6.893 1.00 95.06 94 ASP A CA 1
ATOM 757 C C . ASP A 1 94 ? 2.637 3.798 -8.022 1.00 95.06 94 ASP A C 1
ATOM 759 O O . ASP A 1 94 ? 3.491 4.685 -7.948 1.00 95.06 94 ASP A O 1
ATOM 763 N N . PRO A 1 95 ? 2.635 2.925 -9.048 1.00 94.50 95 PRO A N 1
ATOM 764 C CA . PRO A 1 95 ? 3.598 3.009 -10.146 1.00 94.50 95 PRO A CA 1
ATOM 765 C C . PRO A 1 95 ? 3.535 4.320 -10.924 1.00 94.50 95 PRO A C 1
ATOM 767 O O . PRO A 1 95 ? 4.563 4.779 -11.424 1.00 94.50 95 PRO A O 1
ATOM 770 N N . LEU A 1 96 ? 2.347 4.921 -11.024 1.00 91.69 96 LEU A N 1
ATOM 771 C CA . LEU A 1 96 ? 2.146 6.169 -11.745 1.00 91.69 96 LEU A CA 1
ATOM 772 C C . LEU A 1 96 ? 2.811 7.326 -11.001 1.00 91.69 96 LEU A C 1
ATOM 774 O O . LEU A 1 96 ? 3.704 7.963 -11.559 1.00 91.69 96 LEU A O 1
ATOM 778 N N . ASN A 1 97 ? 2.436 7.550 -9.739 1.00 90.50 97 ASN A N 1
ATOM 779 C CA . ASN A 1 97 ? 2.975 8.660 -8.949 1.00 90.50 97 ASN A CA 1
ATOM 780 C C . ASN A 1 97 ? 4.477 8.496 -8.692 1.00 90.50 97 ASN A C 1
ATOM 782 O O . ASN A 1 97 ? 5.233 9.463 -8.724 1.00 90.50 97 ASN A O 1
ATOM 786 N N . HIS A 1 98 ? 4.946 7.259 -8.524 1.00 92.94 98 HIS A N 1
ATOM 787 C CA . HIS A 1 98 ? 6.371 6.982 -8.365 1.00 92.94 98 HIS A CA 1
ATOM 788 C C . HIS A 1 98 ? 7.129 6.888 -9.697 1.00 92.94 98 HIS A C 1
ATOM 790 O O . HIS A 1 98 ? 8.352 6.735 -9.682 1.00 92.94 98 HIS A O 1
ATOM 796 N N . GLY A 1 99 ? 6.452 6.970 -10.846 1.00 92.56 99 GLY A N 1
ATOM 797 C CA . GLY A 1 99 ? 7.048 7.020 -12.181 1.00 92.56 99 GLY A CA 1
ATOM 798 C C . GLY A 1 99 ? 7.863 5.781 -12.556 1.00 92.56 99 GLY A C 1
ATOM 799 O O . GLY A 1 99 ? 9.024 5.909 -12.954 1.00 92.56 99 GLY A O 1
ATOM 800 N N . TYR A 1 100 ? 7.324 4.576 -12.371 1.00 93.56 100 TYR A N 1
ATOM 801 C CA . TYR A 1 100 ? 7.976 3.339 -12.812 1.00 93.56 100 TYR A CA 1
ATOM 802 C C . TYR A 1 100 ? 7.012 2.382 -13.506 1.00 93.56 100 TYR A C 1
ATOM 804 O O . TYR A 1 100 ? 5.824 2.334 -13.211 1.00 93.56 100 TYR A O 1
ATOM 812 N N . SER A 1 101 ? 7.562 1.579 -14.412 1.00 93.81 101 SER A N 1
ATOM 813 C CA . SER A 1 101 ? 6.884 0.423 -14.987 1.00 93.81 101 SER A CA 1
ATOM 814 C C . SER A 1 101 ? 7.167 -0.798 -14.097 1.00 93.81 101 SER A C 1
ATOM 816 O O . SER A 1 101 ? 8.342 -1.107 -13.875 1.00 93.81 101 SER A O 1
ATOM 818 N N . PRO A 1 102 ? 6.143 -1.493 -13.563 1.00 94.12 102 PRO A N 1
ATOM 819 C CA . PRO A 1 102 ? 6.345 -2.670 -12.715 1.00 94.12 102 PRO A CA 1
ATOM 820 C C . PRO A 1 102 ? 7.191 -3.755 -13.389 1.00 94.12 102 PRO A C 1
ATOM 822 O O . PRO A 1 102 ? 8.104 -4.296 -12.773 1.00 94.12 102 PRO A O 1
ATOM 825 N N . SER A 1 103 ? 6.956 -4.003 -14.681 1.00 92.31 103 SER A N 1
ATOM 826 C CA . SER A 1 103 ? 7.690 -5.015 -15.453 1.00 92.31 103 SER A CA 1
ATOM 827 C C . SER A 1 103 ? 9.169 -4.673 -15.689 1.00 92.31 103 SER A C 1
ATOM 829 O O . SER A 1 103 ? 9.969 -5.567 -15.952 1.00 92.31 103 SER A O 1
ATOM 831 N N . GLN A 1 104 ? 9.547 -3.396 -15.569 1.00 92.12 104 GLN A N 1
ATOM 832 C CA . GLN A 1 104 ? 10.912 -2.899 -15.787 1.00 92.12 104 GLN A CA 1
ATOM 833 C C . GLN A 1 104 ? 11.609 -2.469 -14.486 1.00 92.12 104 GLN A C 1
ATOM 835 O O . GLN A 1 104 ? 12.758 -2.022 -14.503 1.00 92.12 104 GLN A O 1
ATOM 840 N N . CYS A 1 105 ? 10.937 -2.576 -13.338 1.00 95.00 105 CYS A N 1
ATOM 841 C CA . CYS A 1 105 ? 11.488 -2.145 -12.063 1.00 95.00 105 CYS A CA 1
ATOM 842 C C . CYS A 1 105 ? 12.356 -3.250 -11.446 1.00 95.00 105 CYS A C 1
ATOM 844 O O . CYS A 1 105 ? 11.855 -4.133 -10.753 1.00 95.00 105 CYS A O 1
ATOM 846 N N . ALA A 1 106 ? 13.673 -3.176 -11.661 1.00 91.81 106 ALA A N 1
ATOM 847 C CA . ALA A 1 106 ? 14.625 -4.214 -11.249 1.00 91.81 106 ALA A CA 1
ATOM 848 C C . ALA A 1 106 ? 14.530 -4.612 -9.762 1.00 91.81 106 ALA A C 1
ATOM 850 O O . ALA A 1 106 ? 14.679 -5.783 -9.426 1.00 91.81 106 ALA A O 1
ATOM 851 N N . LYS A 1 107 ? 14.254 -3.650 -8.873 1.00 95.12 107 LYS A N 1
ATOM 852 C CA . LYS A 1 107 ? 14.204 -3.877 -7.421 1.00 95.12 107 LYS A CA 1
ATOM 853 C C . LYS A 1 107 ? 12.842 -4.364 -6.913 1.00 95.12 107 LYS A C 1
ATOM 855 O O . LYS A 1 107 ? 12.726 -4.783 -5.767 1.00 95.12 107 LYS A O 1
ATOM 860 N N . LEU A 1 108 ? 11.800 -4.325 -7.745 1.00 96.88 108 LEU A N 1
ATOM 861 C CA . LEU A 1 108 ? 10.441 -4.661 -7.318 1.00 96.88 108 LEU A CA 1
ATOM 862 C C . LEU A 1 108 ? 10.311 -6.127 -6.884 1.00 96.88 108 LEU A C 1
ATOM 864 O O . LEU A 1 108 ? 9.658 -6.409 -5.885 1.00 96.88 108 LEU A O 1
ATOM 868 N N . ASP A 1 109 ? 10.965 -7.043 -7.593 1.00 97.31 109 ASP A N 1
ATOM 869 C CA . ASP A 1 109 ? 10.976 -8.470 -7.260 1.00 97.31 109 ASP A CA 1
ATOM 870 C C . ASP A 1 109 ? 11.612 -8.739 -5.882 1.00 97.31 109 ASP A C 1
ATOM 872 O O . ASP A 1 109 ? 11.031 -9.411 -5.031 1.00 97.31 109 ASP A O 1
ATOM 876 N N . GLU A 1 110 ? 12.767 -8.125 -5.612 1.00 97.19 110 GLU A N 1
ATOM 877 C CA . GLU A 1 110 ? 13.438 -8.190 -4.307 1.00 97.19 110 GLU A CA 1
ATOM 878 C C . GLU A 1 110 ? 12.544 -7.639 -3.183 1.00 97.19 110 GLU A C 1
ATOM 880 O O . GLU A 1 110 ? 12.364 -8.281 -2.146 1.00 97.19 110 GLU A O 1
ATOM 885 N N . VAL A 1 111 ? 11.906 -6.488 -3.412 1.00 97.75 111 VAL A N 1
ATOM 886 C CA . VAL A 1 111 ? 10.995 -5.864 -2.443 1.00 97.75 111 VAL A CA 1
ATOM 887 C C . VAL A 1 111 ? 9.774 -6.748 -2.172 1.00 97.75 111 VAL A C 1
ATOM 889 O O . VAL A 1 111 ? 9.376 -6.911 -1.016 1.00 97.75 111 VAL A O 1
ATOM 892 N N . LEU A 1 112 ? 9.187 -7.361 -3.203 1.00 98.06 112 LEU A N 1
ATOM 893 C CA . LEU A 1 112 ? 8.076 -8.302 -3.042 1.00 98.06 112 LEU A CA 1
ATOM 894 C C . LEU A 1 112 ? 8.501 -9.569 -2.298 1.00 98.06 112 LEU A C 1
ATOM 896 O O . LEU A 1 112 ? 7.719 -10.081 -1.498 1.00 98.06 112 LEU A O 1
ATOM 900 N N . CYS A 1 113 ? 9.738 -10.039 -2.485 1.00 97.62 113 CYS A N 1
ATOM 901 C CA . CYS A 1 113 ? 10.297 -11.135 -1.699 1.00 97.62 113 CYS A CA 1
ATOM 902 C C . CYS A 1 113 ? 10.277 -10.810 -0.197 1.00 97.62 113 CYS A C 1
ATOM 904 O O . CYS A 1 113 ? 9.762 -11.598 0.601 1.00 97.62 113 CYS A O 1
ATOM 906 N N . TRP A 1 114 ? 10.752 -9.621 0.189 1.00 97.38 114 TRP A N 1
ATOM 907 C CA . TRP A 1 114 ? 10.711 -9.172 1.583 1.00 97.38 114 TRP A CA 1
ATOM 908 C C . TRP A 1 114 ? 9.278 -9.056 2.108 1.00 97.38 114 TRP A C 1
ATOM 910 O O . TRP A 1 114 ? 8.978 -9.548 3.194 1.00 97.38 114 TRP A O 1
ATOM 920 N N . ILE A 1 115 ? 8.366 -8.468 1.330 1.00 97.56 115 ILE A N 1
ATOM 921 C CA . ILE A 1 115 ? 6.955 -8.327 1.723 1.00 97.56 115 ILE A CA 1
ATOM 922 C C . ILE A 1 115 ? 6.274 -9.694 1.893 1.00 97.56 115 ILE A C 1
ATOM 924 O O . ILE A 1 115 ? 5.512 -9.889 2.845 1.00 97.56 115 ILE A O 1
ATOM 928 N N . ASN A 1 116 ? 6.577 -10.658 1.023 1.00 96.75 116 ASN A N 1
ATOM 929 C CA . ASN A 1 116 ? 6.046 -12.014 1.102 1.00 96.75 116 ASN A CA 1
ATOM 930 C C . ASN A 1 116 ? 6.466 -12.716 2.406 1.00 96.75 116 ASN A C 1
ATOM 932 O O . ASN A 1 116 ? 5.633 -13.342 3.061 1.00 96.75 116 ASN A O 1
ATOM 936 N N . LEU A 1 117 ? 7.720 -12.543 2.845 1.00 96.44 117 LEU A N 1
ATOM 937 C CA . LEU A 1 117 ? 8.192 -13.056 4.141 1.00 96.44 117 LEU A CA 1
ATOM 938 C C . LEU A 1 117 ? 7.423 -12.447 5.325 1.00 96.44 117 LEU A C 1
ATOM 940 O O . LEU A 1 117 ? 7.165 -13.130 6.316 1.00 96.44 117 LEU A O 1
ATOM 944 N N . LEU A 1 118 ? 7.006 -11.184 5.203 1.00 95.81 118 LEU A N 1
ATOM 945 C CA . LEU A 1 118 ? 6.209 -10.478 6.211 1.00 95.81 118 LEU A CA 1
ATOM 946 C C . LEU A 1 118 ? 4.725 -10.880 6.206 1.00 95.81 118 LEU A C 1
ATOM 948 O O . LEU A 1 118 ? 3.991 -10.480 7.112 1.00 95.81 118 LEU A O 1
ATOM 952 N N . LYS A 1 119 ? 4.269 -11.640 5.198 1.00 94.44 119 LYS A N 1
ATOM 953 C CA . LYS A 1 119 ? 2.866 -12.051 4.995 1.00 94.44 119 LYS A CA 1
ATOM 954 C C . LYS A 1 119 ? 1.879 -10.874 5.006 1.00 94.44 119 LYS A C 1
ATOM 956 O O . LYS A 1 119 ? 0.732 -11.016 5.434 1.00 94.44 119 LYS A O 1
ATOM 961 N N . LYS A 1 120 ? 2.327 -9.697 4.561 1.00 95.88 120 LYS A N 1
ATOM 962 C CA . LYS A 1 120 ? 1.493 -8.493 4.463 1.00 95.88 120 LYS A CA 1
ATOM 963 C C . LYS A 1 120 ? 0.906 -8.387 3.052 1.00 95.88 120 LYS A C 1
ATOM 965 O O . LYS A 1 120 ? 1.668 -8.519 2.102 1.00 95.88 120 LYS A O 1
ATOM 970 N N . PRO A 1 121 ? -0.404 -8.136 2.886 1.00 98.00 121 PRO A N 1
ATOM 971 C CA . PRO A 1 121 ? -0.997 -7.895 1.574 1.00 98.00 121 PRO A CA 1
ATOM 972 C C . PRO A 1 121 ? -0.416 -6.651 0.892 1.00 98.00 121 PRO A C 1
ATOM 974 O O . PRO A 1 121 ? 0.011 -5.695 1.550 1.00 98.00 121 PRO A O 1
ATOM 977 N N . VAL A 1 122 ? -0.476 -6.662 -0.437 1.00 98.31 122 VAL A N 1
ATOM 978 C CA . VAL A 1 122 ? -0.037 -5.576 -1.312 1.00 98.31 122 VAL A CA 1
ATOM 979 C C . VAL A 1 122 ? -1.235 -5.016 -2.060 1.00 98.31 122 VAL A C 1
ATOM 981 O O . VAL A 1 122 ? -1.940 -5.749 -2.742 1.00 98.31 122 VAL A O 1
ATOM 984 N N . SER A 1 123 ? -1.451 -3.708 -1.978 1.00 98.12 123 SER A N 1
ATOM 985 C CA . SER A 1 123 ? -2.409 -3.006 -2.835 1.00 98.12 123 SER A CA 1
ATOM 986 C C . SER A 1 123 ? -1.680 -2.221 -3.924 1.00 98.12 123 SER A C 1
ATOM 988 O O . SER A 1 123 ? -0.601 -1.678 -3.686 1.00 98.12 123 SER A O 1
ATOM 990 N N . ILE A 1 124 ? -2.267 -2.150 -5.114 1.00 96.44 124 ILE A N 1
ATOM 991 C CA . ILE A 1 124 ? -1.671 -1.510 -6.291 1.00 96.44 124 ILE A CA 1
ATOM 992 C C . ILE A 1 124 ? -2.655 -0.467 -6.827 1.00 96.44 124 ILE A C 1
ATOM 994 O O . ILE A 1 124 ? -3.851 -0.746 -6.922 1.00 96.44 124 ILE A O 1
ATOM 998 N N . THR A 1 125 ? -2.192 0.744 -7.145 1.00 94.31 125 THR A N 1
ATOM 999 C CA . THR A 1 125 ? -2.968 1.693 -7.964 1.00 94.31 125 THR A CA 1
ATOM 1000 C C . THR A 1 125 ? -2.950 1.216 -9.418 1.00 94.31 125 THR A C 1
ATOM 1002 O O . THR A 1 125 ? -1.879 1.119 -10.013 1.00 94.31 125 THR A O 1
ATOM 1005 N N . THR A 1 126 ? -4.121 0.915 -9.990 1.00 92.00 126 THR A N 1
ATOM 1006 C CA . THR A 1 126 ? -4.267 0.502 -11.399 1.00 92.00 126 THR A CA 1
ATOM 1007 C C . THR A 1 126 ? -5.210 1.436 -12.156 1.00 92.00 126 THR A C 1
ATOM 1009 O O . THR A 1 126 ? -6.033 2.117 -11.545 1.00 92.00 126 THR A O 1
ATOM 1012 N N . GLY A 1 127 ? -5.112 1.450 -13.488 1.00 84.75 127 GLY A N 1
ATOM 1013 C CA . GLY A 1 127 ? -6.130 2.045 -14.359 1.00 84.75 127 GLY A CA 1
ATOM 1014 C C . GLY A 1 127 ? -5.768 3.329 -15.098 1.00 84.75 127 GLY A C 1
ATOM 1015 O O . GLY A 1 127 ? -6.565 3.790 -15.903 1.00 84.75 127 GLY A O 1
ATOM 1016 N N . ILE A 1 128 ? -4.600 3.925 -14.856 1.00 81.94 128 ILE A N 1
ATOM 1017 C CA . ILE A 1 128 ? -4.206 5.176 -15.518 1.00 81.94 128 ILE A CA 1
ATOM 1018 C C . ILE A 1 128 ? -2.843 4.997 -16.176 1.00 81.94 128 ILE A C 1
ATOM 1020 O O . ILE A 1 128 ? -1.862 4.688 -15.496 1.00 81.94 128 ILE A O 1
ATOM 1024 N N . THR A 1 129 ? -2.774 5.262 -17.486 1.00 84.94 129 THR A N 1
ATOM 1025 C CA . THR A 1 129 ? -1.589 5.075 -18.346 1.00 84.94 129 THR A CA 1
ATOM 1026 C C . THR A 1 129 ? -1.048 3.644 -18.359 1.00 84.94 129 THR A C 1
ATOM 1028 O O . THR A 1 129 ? -1.529 2.758 -17.657 1.00 84.94 129 THR A O 1
ATOM 1031 N N . THR A 1 130 ? 0.009 3.417 -19.138 1.00 85.12 130 THR A N 1
ATOM 1032 C CA . THR A 1 130 ? 0.702 2.130 -19.159 1.00 85.12 130 THR A CA 1
ATOM 1033 C C . THR A 1 130 ? 1.227 1.751 -17.778 1.00 85.12 130 THR A C 1
ATOM 1035 O O . THR A 1 130 ? 1.095 0.596 -17.405 1.00 85.12 130 THR A O 1
ATOM 1038 N N . SER A 1 131 ? 1.743 2.684 -16.968 1.00 85.88 131 SER A N 1
ATOM 1039 C CA . SER A 1 131 ? 2.243 2.385 -15.612 1.00 85.88 131 SER A CA 1
ATOM 1040 C C . SER A 1 131 ? 1.172 1.800 -14.681 1.00 85.88 131 SER A C 1
ATOM 1042 O O . SER A 1 131 ? 1.505 1.025 -13.787 1.00 85.88 131 SER A O 1
ATOM 1044 N N . GLY A 1 132 ? -0.102 2.140 -14.903 1.00 89.50 132 GLY A N 1
ATOM 1045 C CA . GLY A 1 132 ? -1.246 1.597 -14.172 1.00 89.50 132 GLY A CA 1
ATOM 1046 C C . GLY A 1 132 ? -1.829 0.312 -14.767 1.00 89.50 132 GLY A C 1
ATOM 1047 O O . GLY A 1 132 ? -2.858 -0.146 -14.270 1.00 89.50 132 GLY A O 1
ATOM 1048 N N . ASP A 1 133 ? -1.220 -0.258 -15.810 1.00 94.19 133 ASP A N 1
ATOM 1049 C CA . ASP A 1 133 ? -1.683 -1.500 -16.427 1.00 94.19 133 ASP A CA 1
ATOM 1050 C C . ASP A 1 133 ? -1.440 -2.701 -15.481 1.00 94.19 133 ASP A C 1
ATOM 1052 O O . ASP A 1 133 ? -0.284 -3.039 -15.182 1.00 94.19 133 ASP A O 1
ATOM 1056 N N . PRO A 1 134 ? -2.504 -3.381 -15.007 1.00 94.25 134 PRO A N 1
ATOM 1057 C CA . PRO A 1 134 ? -2.390 -4.564 -14.155 1.00 94.25 134 PRO A CA 1
ATOM 1058 C C . PRO A 1 134 ? -1.611 -5.713 -14.815 1.00 94.25 134 PRO A C 1
ATOM 1060 O O . PRO A 1 134 ? -0.999 -6.514 -14.103 1.00 94.25 134 PRO A O 1
ATOM 1063 N N . ALA A 1 135 ? -1.565 -5.787 -16.152 1.00 95.31 135 ALA A N 1
ATOM 1064 C CA . ALA A 1 135 ? -0.825 -6.818 -16.878 1.00 95.31 135 ALA A CA 1
ATOM 1065 C C . ALA A 1 135 ? 0.675 -6.817 -16.532 1.00 95.31 135 ALA A C 1
ATOM 1067 O O . ALA A 1 135 ? 1.316 -7.871 -16.499 1.00 95.31 135 ALA A O 1
ATOM 1068 N N . GLN A 1 136 ? 1.229 -5.647 -16.196 1.00 95.19 136 GLN A N 1
ATOM 1069 C CA . GLN A 1 136 ? 2.638 -5.504 -15.826 1.00 95.19 136 GLN A CA 1
ATOM 1070 C C . GLN A 1 136 ? 3.016 -6.225 -14.529 1.00 95.19 136 GLN A C 1
ATOM 1072 O O . GLN A 1 136 ? 4.195 -6.493 -14.299 1.00 95.19 136 GLN A O 1
ATOM 1077 N N . TRP A 1 137 ? 2.034 -6.540 -13.685 1.00 96.44 137 TRP A N 1
ATOM 1078 C CA . TRP A 1 137 ? 2.246 -7.210 -12.407 1.00 96.44 137 TRP A CA 1
ATOM 1079 C C . TRP A 1 137 ? 2.123 -8.732 -12.497 1.00 96.44 137 TRP A C 1
ATOM 1081 O O . TRP A 1 137 ? 2.561 -9.429 -11.587 1.00 96.44 137 TRP A O 1
ATOM 1091 N N . LEU A 1 138 ? 1.559 -9.279 -13.578 1.00 96.00 138 LEU A N 1
ATOM 1092 C CA . LEU A 1 138 ? 1.150 -10.687 -13.640 1.00 96.00 138 LEU A CA 1
ATOM 1093 C C . LEU A 1 138 ? 2.302 -11.678 -13.463 1.00 96.00 138 LEU A C 1
ATOM 1095 O O . LEU A 1 138 ? 2.118 -12.722 -12.841 1.00 96.00 138 LEU A O 1
ATOM 1099 N N . SER A 1 139 ? 3.489 -11.379 -13.997 1.00 96.19 139 SER A N 1
ATOM 1100 C CA . SER A 1 139 ? 4.669 -12.236 -13.808 1.00 96.19 139 SER A CA 1
ATOM 1101 C C . SER A 1 139 ? 5.065 -12.326 -12.331 1.00 96.19 139 SER A C 1
ATOM 1103 O O . SER A 1 139 ? 5.327 -13.420 -11.832 1.00 96.19 139 SER A O 1
ATOM 1105 N N . LEU A 1 140 ? 5.030 -11.199 -11.618 1.00 97.00 140 LEU A N 1
ATOM 1106 C CA . LEU A 1 140 ? 5.324 -11.112 -10.189 1.00 97.00 140 LEU A CA 1
ATOM 1107 C C . LEU A 1 140 ? 4.217 -11.765 -9.352 1.00 97.00 140 LEU A C 1
ATOM 1109 O O . LEU A 1 140 ? 4.512 -12.543 -8.451 1.00 97.00 140 LEU A O 1
ATOM 1113 N N . ILE A 1 141 ? 2.946 -11.532 -9.683 1.00 97.38 141 ILE A N 1
ATOM 1114 C CA . ILE A 1 141 ? 1.805 -12.142 -8.981 1.00 97.38 141 ILE A CA 1
ATOM 1115 C C . ILE A 1 141 ? 1.865 -13.673 -9.064 1.00 97.38 141 ILE A C 1
ATOM 1117 O O . ILE A 1 141 ? 1.681 -14.351 -8.053 1.00 97.38 141 ILE A O 1
ATOM 1121 N N . ARG A 1 142 ? 2.182 -14.225 -10.244 1.00 97.00 142 ARG A N 1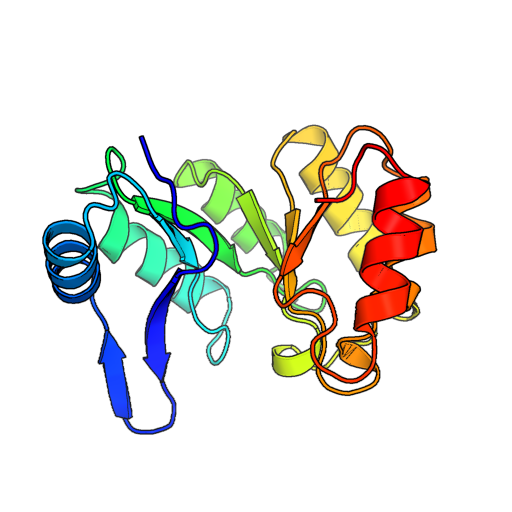
ATOM 1122 C CA . ARG A 1 142 ? 2.363 -15.676 -10.433 1.00 97.00 142 ARG A CA 1
ATOM 1123 C C . ARG A 1 142 ? 3.560 -16.223 -9.658 1.00 97.00 142 ARG A C 1
ATOM 1125 O O . ARG A 1 142 ? 3.514 -17.361 -9.203 1.00 97.00 142 ARG A O 1
ATOM 1132 N N . LYS A 1 143 ? 4.622 -15.427 -9.511 1.00 97.25 143 LYS A N 1
ATOM 1133 C CA . LYS A 1 143 ? 5.817 -15.800 -8.744 1.00 97.25 143 LYS A CA 1
ATOM 1134 C C . LYS A 1 143 ? 5.549 -15.869 -7.235 1.00 97.25 143 LYS A C 1
ATOM 1136 O O . LYS A 1 143 ? 6.170 -16.682 -6.556 1.00 97.25 143 LYS A O 1
ATOM 1141 N N . TYR A 1 144 ? 4.616 -15.064 -6.723 1.00 97.50 144 TYR A N 1
ATOM 1142 C CA . TYR A 1 144 ? 4.258 -14.995 -5.302 1.00 97.50 144 TYR A CA 1
ATOM 1143 C C . TYR A 1 144 ? 2.798 -15.426 -5.050 1.00 97.50 144 TYR A C 1
ATOM 1145 O O . TYR A 1 144 ? 1.982 -14.597 -4.644 1.00 97.50 144 TYR A O 1
ATOM 1153 N N . PRO A 1 145 ? 2.444 -16.714 -5.243 1.00 96.69 145 PRO A N 1
ATOM 1154 C CA . PRO A 1 145 ? 1.056 -17.187 -5.159 1.00 96.69 145 PRO A CA 1
ATOM 1155 C C . PRO A 1 145 ? 0.432 -17.062 -3.759 1.00 96.69 145 PRO A C 1
ATOM 1157 O O . PRO A 1 145 ? -0.786 -16.988 -3.636 1.00 96.69 145 PRO A O 1
ATOM 1160 N N . GLU A 1 146 ? 1.251 -17.003 -2.707 1.00 95.94 146 GLU A N 1
ATOM 1161 C CA . GLU A 1 146 ? 0.793 -16.833 -1.320 1.00 95.94 146 GLU A CA 1
ATOM 1162 C C . GLU A 1 146 ? 0.596 -15.358 -0.928 1.00 95.94 146 GLU A C 1
ATOM 1164 O O . GLU A 1 146 ? -0.077 -15.049 0.061 1.00 95.94 146 GLU A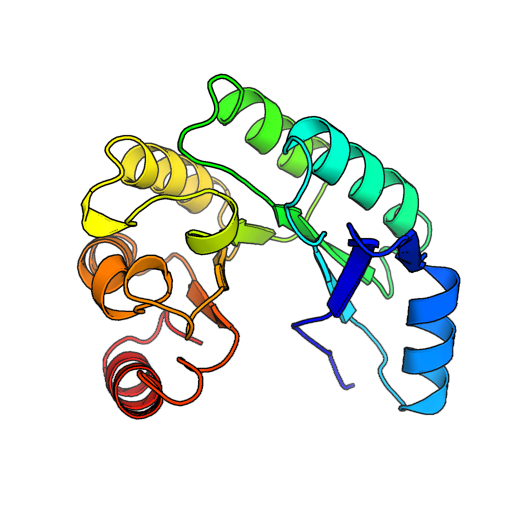 O 1
ATOM 1169 N N . LEU A 1 147 ? 1.176 -14.431 -1.697 1.00 97.81 147 LEU A N 1
ATOM 1170 C CA . LEU A 1 147 ? 1.037 -13.001 -1.464 1.00 97.81 147 LEU A CA 1
ATOM 1171 C C . LEU A 1 147 ? -0.269 -12.510 -2.085 1.00 97.81 147 LEU A C 1
ATOM 1173 O O . LEU A 1 147 ? -0.520 -12.721 -3.268 1.00 97.81 147 LEU A O 1
ATOM 1177 N N . LYS A 1 148 ? -1.093 -11.832 -1.283 1.00 98.25 148 LYS A N 1
ATOM 1178 C CA . LYS A 1 148 ? -2.358 -11.247 -1.736 1.00 98.25 148 LYS A CA 1
ATOM 1179 C C . LYS A 1 148 ? -2.109 -9.896 -2.393 1.00 98.25 148 LYS A C 1
ATOM 1181 O O . LYS A 1 148 ? -1.559 -9.000 -1.747 1.00 98.25 148 LYS A O 1
ATOM 1186 N N . PHE A 1 149 ? -2.580 -9.752 -3.622 1.00 98.25 149 PHE A N 1
ATOM 1187 C CA . PHE A 1 149 ? -2.534 -8.525 -4.402 1.00 98.25 149 PHE A CA 1
ATOM 1188 C C . PHE A 1 149 ? -3.942 -7.957 -4.555 1.00 98.25 149 PHE A C 1
ATOM 1190 O O . PHE A 1 149 ? -4.851 -8.679 -4.947 1.00 98.25 149 PHE A O 1
ATOM 1197 N N . ILE A 1 150 ? -4.116 -6.675 -4.245 1.00 97.88 150 ILE A N 1
ATOM 1198 C CA . ILE A 1 150 ? -5.386 -5.963 -4.387 1.00 97.88 150 ILE A CA 1
ATOM 1199 C C . ILE A 1 150 ? -5.238 -4.901 -5.483 1.00 97.88 150 ILE A C 1
ATOM 1201 O O . ILE A 1 150 ? -4.473 -3.944 -5.319 1.00 97.88 150 ILE A O 1
ATOM 1205 N N . LEU A 1 151 ? -5.953 -5.062 -6.595 1.00 96.50 151 LEU A N 1
ATOM 1206 C CA . LEU A 1 151 ? -5.892 -4.180 -7.763 1.00 96.50 151 LEU A CA 1
ATOM 1207 C C . LEU A 1 151 ? -6.902 -3.033 -7.613 1.00 96.50 151 LEU A C 1
ATOM 1209 O O . LEU A 1 151 ? -8.060 -3.125 -8.023 1.00 96.50 151 LEU A O 1
ATOM 1213 N N . LEU A 1 152 ? -6.473 -1.916 -7.017 1.00 95.06 152 LEU A N 1
ATOM 1214 C CA . LEU A 1 152 ? -7.379 -0.792 -6.761 1.00 95.06 152 LEU A CA 1
ATOM 1215 C C . LEU A 1 152 ? -7.719 -0.038 -8.040 1.00 95.06 152 LEU A C 1
ATOM 1217 O O . LEU A 1 152 ? -6.867 0.165 -8.905 1.00 95.06 152 LEU A O 1
ATOM 1221 N N . GLY A 1 153 ? -8.975 0.400 -8.119 1.00 91.56 153 GLY A N 1
ATOM 1222 C CA . GLY A 1 153 ? -9.547 1.057 -9.291 1.00 91.56 153 GLY A CA 1
ATOM 1223 C C . GLY A 1 153 ? -10.060 0.085 -10.353 1.00 91.56 153 GLY A C 1
ATOM 1224 O O . GLY A 1 153 ? -10.648 0.546 -11.325 1.00 91.56 153 GLY A O 1
ATOM 1225 N N . MET A 1 154 ? -9.863 -1.232 -10.177 1.00 91.56 154 MET A N 1
ATOM 1226 C CA . MET A 1 154 ? -10.281 -2.267 -11.130 1.00 91.56 154 MET A CA 1
ATOM 1227 C C . MET A 1 154 ? -9.853 -1.916 -12.564 1.00 91.56 154 MET A C 1
ATOM 1229 O O . MET A 1 154 ? -10.653 -1.984 -13.484 1.00 91.56 154 MET A O 1
ATOM 1233 N N . GLY A 1 155 ? -8.608 -1.463 -12.757 1.00 86.75 155 GLY A N 1
ATOM 1234 C CA . GLY A 1 155 ? -8.103 -1.097 -14.083 1.00 86.75 155 GLY A CA 1
ATOM 1235 C C . GLY A 1 155 ? -8.781 0.118 -14.737 1.00 86.75 155 GLY A C 1
ATOM 1236 O O . GLY A 1 155 ? -8.513 0.385 -15.906 1.00 86.75 155 GLY A O 1
ATOM 1237 N N . ALA A 1 156 ? -9.618 0.859 -14.002 1.00 87.88 156 ALA A N 1
ATOM 1238 C CA . ALA A 1 156 ? -10.416 1.985 -14.480 1.00 87.88 156 ALA A CA 1
ATOM 1239 C C . ALA A 1 156 ? -11.098 1.692 -15.834 1.00 87.88 156 ALA A C 1
ATOM 1241 O O . ALA A 1 156 ? -11.696 0.632 -16.013 1.00 87.88 156 ALA A O 1
ATOM 1242 N N . PHE A 1 157 ? -11.052 2.638 -16.773 1.00 86.06 157 PHE A N 1
ATOM 1243 C CA . PHE A 1 157 ? -11.708 2.507 -18.075 1.00 86.06 157 PHE A CA 1
ATOM 1244 C C . PHE A 1 157 ? -10.886 1.696 -19.088 1.00 86.06 157 PHE A C 1
ATOM 1246 O O . PHE A 1 157 ? -11.475 1.039 -19.942 1.00 86.06 157 PHE A O 1
ATOM 1253 N N . ASP A 1 158 ? -9.554 1.700 -18.977 1.00 85.62 158 ASP A N 1
ATOM 1254 C CA . ASP A 1 158 ? -8.662 1.085 -19.968 1.00 85.62 158 ASP A CA 1
ATOM 1255 C C . ASP A 1 158 ? -8.453 -0.423 -19.749 1.00 85.62 158 ASP A C 1
ATOM 1257 O O . ASP A 1 158 ? -8.350 -1.186 -20.709 1.00 85.62 158 ASP A O 1
ATOM 1261 N N . PHE A 1 159 ? -8.398 -0.878 -18.491 1.00 90.81 159 PHE A N 1
ATOM 1262 C CA . PHE A 1 159 ? -7.918 -2.224 -18.143 1.00 90.81 159 PHE A CA 1
ATOM 1263 C C . PHE A 1 159 ? -8.914 -3.061 -17.329 1.00 90.81 159 PHE A C 1
ATOM 1265 O O . PHE A 1 159 ? -8.557 -4.128 -16.822 1.00 90.81 159 PHE A O 1
ATOM 1272 N N . GLY A 1 160 ? -10.165 -2.610 -17.197 1.00 90.62 160 GLY A N 1
ATOM 1273 C CA . GLY A 1 160 ? -11.153 -3.259 -16.331 1.00 90.62 160 GLY A CA 1
ATOM 1274 C C . GLY A 1 160 ? -11.454 -4.715 -16.683 1.00 90.62 160 GLY A C 1
ATOM 1275 O O . GLY A 1 160 ? -11.469 -5.567 -15.794 1.00 90.62 160 GLY A O 1
ATOM 1276 N N . TYR A 1 161 ? -11.600 -5.035 -17.973 1.00 92.19 161 TYR A N 1
ATOM 1277 C CA . TYR A 1 161 ? -11.790 -6.423 -18.414 1.00 92.19 161 TYR A CA 1
ATOM 1278 C C . TYR A 1 161 ? -10.603 -7.318 -18.042 1.00 92.19 161 TYR A C 1
ATOM 1280 O O . TYR A 1 161 ? -10.810 -8.444 -17.593 1.00 92.19 161 TYR A O 1
ATOM 1288 N N . GLY A 1 162 ? -9.379 -6.791 -18.149 1.00 92.50 162 GLY A N 1
ATOM 1289 C CA . GLY A 1 162 ? -8.168 -7.493 -17.733 1.00 92.50 162 GLY A CA 1
ATOM 1290 C C . GLY A 1 162 ? -8.204 -7.838 -16.247 1.00 92.50 162 GLY A C 1
ATOM 1291 O O . GLY A 1 162 ? -8.008 -8.992 -15.890 1.00 92.50 162 GLY A O 1
ATOM 1292 N N . CYS A 1 163 ? -8.545 -6.886 -15.371 1.00 93.44 163 CYS A N 1
ATOM 1293 C CA . CYS A 1 163 ? -8.671 -7.154 -13.932 1.00 93.44 163 CYS A CA 1
ATOM 1294 C C . CYS A 1 163 ? -9.659 -8.290 -13.620 1.00 93.44 163 CYS A C 1
ATOM 1296 O O . CYS A 1 163 ? -9.336 -9.165 -12.816 1.00 93.44 163 CYS A O 1
ATOM 1298 N N . VAL A 1 164 ? -10.831 -8.303 -14.268 1.00 94.38 164 VAL A N 1
ATOM 1299 C CA . VAL A 1 164 ? -11.838 -9.366 -14.091 1.00 94.38 164 VAL A CA 1
ATOM 1300 C C . VAL A 1 164 ? -11.294 -10.718 -14.553 1.00 94.38 164 VAL A C 1
ATOM 1302 O O . VAL A 1 164 ? -11.412 -11.713 -13.835 1.00 94.38 164 VAL A O 1
ATOM 1305 N N . GLU A 1 165 ? -10.663 -10.757 -15.726 1.00 96.00 165 GLU A N 1
ATOM 1306 C CA . GLU A 1 165 ? -10.048 -11.973 -16.251 1.00 96.00 165 GLU A CA 1
ATOM 1307 C C . GLU A 1 165 ? -8.957 -12.497 -15.306 1.00 96.00 165 GLU A C 1
ATOM 1309 O O . GLU A 1 165 ? -8.977 -13.666 -14.917 1.00 96.00 165 GLU A O 1
ATOM 1314 N N . TYR A 1 166 ? -8.042 -11.635 -14.866 1.00 95.81 166 TYR A N 1
ATOM 1315 C CA . TYR A 1 166 ? -6.932 -12.014 -13.995 1.00 95.81 166 TYR A CA 1
ATOM 1316 C C . TYR A 1 166 ? -7.421 -12.527 -12.637 1.00 95.81 166 TYR A C 1
ATOM 1318 O O . TYR A 1 166 ? -6.949 -13.569 -12.179 1.00 95.81 166 TYR A O 1
ATOM 1326 N N . ALA A 1 167 ? -8.405 -11.859 -12.027 1.00 95.50 167 ALA A N 1
ATOM 1327 C CA . ALA A 1 167 ? -9.016 -12.304 -10.776 1.00 95.50 167 ALA A CA 1
ATOM 1328 C C . ALA A 1 167 ? -9.735 -13.659 -10.920 1.00 95.50 167 ALA A C 1
ATOM 1330 O O . ALA A 1 167 ? -9.735 -14.462 -9.989 1.00 95.50 167 ALA A O 1
ATOM 1331 N N . SER A 1 168 ? -10.298 -13.961 -12.098 1.00 96.44 168 SER A N 1
ATOM 1332 C CA . SER A 1 168 ? -10.916 -15.269 -12.365 1.00 96.44 168 SER A CA 1
ATOM 1333 C C . SER A 1 168 ? -9.898 -16.415 -12.469 1.00 96.44 168 SER A C 1
ATOM 1335 O O . SER A 1 168 ? -10.228 -17.567 -12.182 1.00 96.44 168 SER A O 1
ATOM 1337 N N . GLN A 1 169 ? -8.656 -16.108 -12.854 1.00 96.38 169 GLN A N 1
ATOM 1338 C CA . GLN A 1 169 ? -7.597 -17.091 -13.100 1.00 96.38 169 GLN A CA 1
ATOM 1339 C C . GLN A 1 169 ? -6.648 -17.273 -11.905 1.00 96.38 169 GLN A C 1
ATOM 1341 O O . GLN A 1 169 ? -6.064 -18.345 -11.740 1.00 96.38 169 GLN A O 1
ATOM 1346 N N . MET A 1 170 ? -6.468 -16.243 -11.071 1.00 97.00 170 MET A N 1
ATOM 1347 C CA . MET A 1 170 ? -5.491 -16.228 -9.978 1.00 97.00 170 MET A CA 1
ATOM 1348 C C . MET A 1 170 ? -6.157 -15.922 -8.638 1.00 97.00 170 MET A C 1
ATOM 1350 O O . MET A 1 170 ? -6.646 -14.825 -8.394 1.00 97.00 170 MET A O 1
ATOM 1354 N N . LYS A 1 171 ? -6.107 -16.896 -7.722 1.00 96.69 171 LYS A N 1
ATOM 1355 C CA . LYS A 1 171 ? -6.767 -16.827 -6.404 1.00 96.69 171 LYS A CA 1
ATOM 1356 C C . LYS A 1 171 ? -6.174 -15.788 -5.447 1.00 96.69 171 LYS A C 1
ATOM 1358 O O . LYS A 1 171 ? -6.767 -15.523 -4.404 1.00 96.69 171 LYS A O 1
ATOM 1363 N N . ASN A 1 172 ? -4.994 -15.258 -5.758 1.00 97.62 172 ASN A N 1
ATOM 1364 C CA . ASN A 1 172 ? -4.294 -14.265 -4.950 1.00 97.62 172 ASN A CA 1
ATOM 1365 C C . ASN A 1 172 ? -4.496 -12.824 -5.447 1.00 97.62 172 ASN A C 1
ATOM 1367 O O . ASN A 1 172 ? -3.819 -11.925 -4.948 1.00 97.62 172 ASN A O 1
ATOM 1371 N N . ILE A 1 173 ? -5.427 -12.606 -6.381 1.00 97.81 173 ILE A N 1
ATOM 1372 C CA . ILE A 1 173 ? -5.866 -11.288 -6.846 1.00 97.81 173 ILE A CA 1
ATOM 1373 C C . ILE A 1 173 ? -7.235 -10.955 -6.246 1.00 97.81 173 ILE A C 1
ATOM 1375 O O . ILE A 1 173 ? -8.126 -11.805 -6.215 1.00 97.81 173 ILE A O 1
ATOM 1379 N N . TYR A 1 174 ? -7.382 -9.709 -5.797 1.00 96.12 174 TYR A N 1
ATOM 1380 C CA . TYR A 1 174 ? -8.606 -9.114 -5.263 1.00 96.12 174 TYR A CA 1
ATOM 1381 C C . TYR A 1 174 ? -8.882 -7.755 -5.903 1.00 96.12 174 TYR A C 1
ATOM 1383 O O . TYR A 1 174 ? -7.901 -7.053 -6.251 1.00 96.12 174 TYR A O 1
#

pLDDT: mean 95.23, std 3.47, range [81.94, 98.62]

Organism: Salmonella newport (NCBI:txid108619)

Sequence (174 aa):
MVIDFNVTIGHFPEGKKIGHEDILKIMDRAGIEKAVVSTPGFYSDHEEVDFLYLETKKRLDRLIPFGILNPKSSQVESNLRRICDYGFKGIRFDPLNHGYSPSQCAKLDEVLCWINLLKKPVSITTGITTSGDPAQWLSLIRKYPELKFILLGMGAFDFGYGCVEYASQMKNIY

Radius of gyration: 15.51 Å; chains: 1; bounding box: 40×40×38 Å

Secondary structure (DSSP, 8-state):
--EEEEEE-EE-TTS-EE-HHHHHHHHHHHT--EEEEE--S-S-HHHHHHHHHHHHTT-TTTEEEEEE--TT-TTHHHHHHHHHHTT-SEEEE-TTTTT--GGG-TTHHHHHHHHHHTT--EEEE-SSTGGG-GGGGHHHHHH-TTS-EEEETTTTTTSHHHHHHHHHH-TTB-